Protein AF-A0A941JJJ1-F1 (afdb_monomer_lite)

Structure (mmCIF, N/CA/C/O backbone):
data_AF-A0A941JJJ1-F1
#
_entry.id   AF-A0A941JJJ1-F1
#
loop_
_atom_site.group_PDB
_atom_site.id
_atom_site.type_symbol
_atom_site.label_atom_id
_atom_site.label_alt_id
_atom_site.label_comp_id
_atom_site.label_asym_id
_atom_site.label_entity_id
_atom_site.label_seq_id
_atom_site.pdbx_PDB_ins_code
_atom_site.Cartn_x
_atom_site.Cartn_y
_atom_site.Cartn_z
_atom_site.occupancy
_atom_site.B_iso_or_equiv
_atom_site.auth_seq_id
_atom_site.auth_comp_id
_atom_site.auth_asym_id
_atom_site.auth_atom_id
_atom_site.pdbx_PDB_model_num
ATOM 1 N N . GLY A 1 1 ? 2.613 7.440 -1.102 1.00 81.19 1 GLY A N 1
ATOM 2 C CA . GLY A 1 1 ? 2.016 6.647 -0.008 1.00 81.19 1 GLY A CA 1
ATOM 3 C C . GLY A 1 1 ? 0.543 6.992 0.147 1.00 81.19 1 GLY A C 1
ATOM 4 O O . GLY A 1 1 ? 0.133 7.983 -0.453 1.00 81.19 1 GLY A O 1
ATOM 5 N N . PRO A 1 2 ? -0.233 6.206 0.914 1.00 95.19 2 PRO A N 1
ATOM 6 C CA . PRO A 1 2 ? -1.679 6.394 1.057 1.00 95.19 2 PRO A CA 1
ATOM 7 C C . PRO A 1 2 ? -2.075 7.770 1.618 1.00 95.19 2 PRO A C 1
ATOM 9 O O . PRO A 1 2 ? -1.376 8.307 2.488 1.00 95.19 2 PRO A O 1
ATOM 12 N N . THR A 1 3 ? -3.198 8.321 1.148 1.00 97.88 3 THR A N 1
ATOM 13 C CA . THR A 1 3 ? -3.783 9.579 1.643 1.00 97.88 3 THR A CA 1
ATOM 14 C C . THR A 1 3 ? -4.387 9.411 3.038 1.00 97.88 3 THR A C 1
ATOM 16 O O . THR A 1 3 ? -4.465 8.303 3.573 1.00 97.88 3 THR A O 1
ATOM 19 N N . ARG A 1 4 ? -4.807 10.518 3.662 1.00 98.19 4 ARG A N 1
ATOM 20 C CA . ARG A 1 4 ? -5.488 10.454 4.959 1.00 98.19 4 ARG A CA 1
ATOM 21 C C . ARG A 1 4 ? -6.831 9.735 4.839 1.00 98.19 4 ARG A C 1
ATOM 23 O O . ARG A 1 4 ? -7.095 8.829 5.614 1.00 98.19 4 ARG A O 1
ATOM 30 N N . GLU A 1 5 ? -7.595 10.045 3.802 1.00 98.38 5 GLU A N 1
ATOM 31 C CA . GLU A 1 5 ? -8.893 9.432 3.514 1.00 98.38 5 GLU A CA 1
ATOM 32 C C . GLU A 1 5 ? -8.764 7.917 3.299 1.00 98.38 5 GLU A C 1
ATOM 34 O O . GLU A 1 5 ? -9.578 7.147 3.797 1.00 98.38 5 GLU A O 1
ATOM 39 N N . GLN A 1 6 ? -7.706 7.470 2.612 1.00 98.62 6 GLN A N 1
ATOM 40 C CA . GLN A 1 6 ? -7.402 6.046 2.441 1.00 98.62 6 GLN A CA 1
ATOM 41 C C . GLN A 1 6 ? -7.055 5.362 3.771 1.00 98.62 6 GLN A C 1
ATOM 43 O O . GLN A 1 6 ? -7.522 4.255 4.031 1.00 98.62 6 GLN A O 1
ATOM 48 N N . LYS A 1 7 ? -6.253 6.016 4.625 1.00 98.62 7 LYS A N 1
ATOM 49 C CA . LYS A 1 7 ? -5.919 5.503 5.965 1.00 98.62 7 LYS A CA 1
ATOM 50 C C . LYS A 1 7 ? -7.156 5.388 6.845 1.00 98.62 7 LYS A C 1
ATOM 52 O O . LYS A 1 7 ? -7.289 4.388 7.542 1.00 98.62 7 LYS A O 1
ATOM 57 N N . ASP A 1 8 ? -8.051 6.365 6.789 1.00 98.56 8 ASP A N 1
ATOM 58 C CA . ASP A 1 8 ? -9.280 6.374 7.580 1.00 98.56 8 ASP A CA 1
ATOM 59 C C . ASP A 1 8 ? -10.270 5.306 7.075 1.00 98.56 8 ASP A C 1
ATOM 61 O O . ASP A 1 8 ? -10.874 4.591 7.872 1.00 98.56 8 ASP A O 1
ATOM 65 N N . ALA A 1 9 ? -10.368 5.110 5.754 1.00 98.50 9 ALA A N 1
ATOM 66 C CA . ALA A 1 9 ? -11.301 4.169 5.128 1.00 98.50 9 ALA A CA 1
ATOM 67 C C . ALA A 1 9 ? -11.070 2.689 5.482 1.00 98.50 9 ALA A C 1
ATOM 69 O O . ALA A 1 9 ? -11.986 1.878 5.326 1.00 98.50 9 ALA A O 1
ATOM 70 N N . VAL A 1 10 ? -9.869 2.320 5.932 1.00 98.62 10 VAL A N 1
ATOM 71 C CA . VAL A 1 10 ? -9.533 0.933 6.289 1.00 98.62 10 VAL A CA 1
ATOM 72 C C . VAL A 1 10 ? -9.648 0.636 7.785 1.00 98.62 10 VAL A C 1
ATOM 74 O O . VAL A 1 10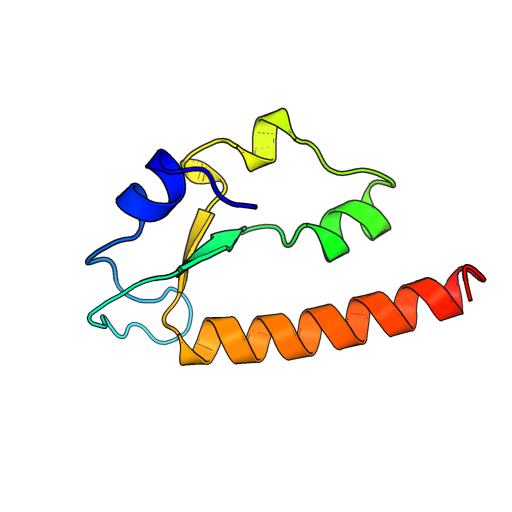 ? -9.600 -0.533 8.166 1.00 98.62 10 VAL A O 1
ATOM 77 N N . GLN A 1 11 ? -9.800 1.653 8.640 1.00 98.69 11 GLN A N 1
ATOM 78 C CA . GLN A 1 11 ? -9.857 1.436 10.088 1.00 98.69 11 GLN A CA 1
ATOM 79 C C . GLN A 1 11 ? -11.109 0.651 10.492 1.00 98.69 11 GLN A C 1
ATOM 81 O O . GLN A 1 11 ? -12.178 0.806 9.902 1.00 98.69 11 GLN A O 1
ATOM 86 N N . GLY A 1 12 ? -10.958 -0.225 11.491 1.00 98.25 12 GLY A N 1
ATOM 87 C CA . GLY A 1 12 ? -12.032 -1.092 11.987 1.00 98.25 12 GLY A CA 1
ATOM 88 C C . GLY A 1 12 ? -12.485 -2.188 11.013 1.00 98.25 12 GLY A C 1
ATOM 89 O O . GLY A 1 12 ? -13.410 -2.931 11.332 1.00 98.25 12 GLY A O 1
ATOM 90 N N . ARG A 1 13 ? -11.858 -2.314 9.835 1.00 98.56 13 ARG A N 1
ATOM 91 C CA . ARG A 1 13 ? -12.181 -3.353 8.847 1.00 98.56 13 ARG A CA 1
ATOM 92 C C . ARG A 1 13 ? -11.276 -4.582 9.008 1.00 98.56 13 ARG A C 1
ATOM 94 O O . ARG A 1 13 ? -10.100 -4.430 9.352 1.00 98.56 13 ARG A O 1
ATOM 101 N N . PRO A 1 14 ? -11.785 -5.798 8.744 1.00 98.69 14 PRO A N 1
ATOM 102 C CA . PRO A 1 14 ? -10.979 -7.014 8.824 1.00 98.69 14 PRO A CA 1
ATOM 103 C C . PRO A 1 14 ? -9.840 -6.969 7.809 1.00 98.69 14 PRO A C 1
ATOM 105 O O . PRO A 1 14 ? -10.023 -6.472 6.700 1.0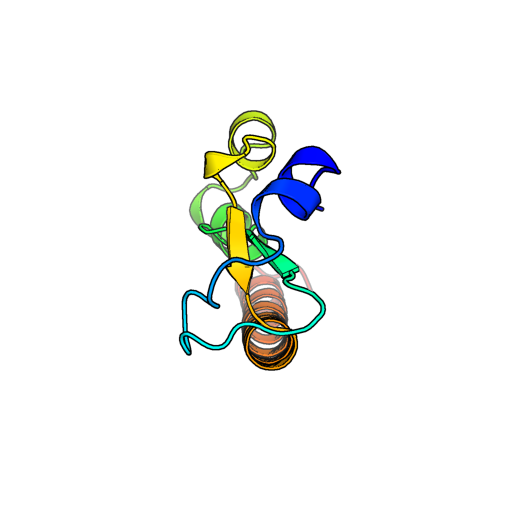0 98.69 14 PRO A O 1
ATOM 108 N N . CYS A 1 15 ? -8.669 -7.482 8.182 1.00 98.81 15 CYS A N 1
ATOM 109 C CA . CYS A 1 15 ? -7.565 -7.670 7.248 1.00 98.81 15 CYS A CA 1
ATOM 110 C C . CYS A 1 15 ? -8.016 -8.550 6.077 1.00 98.81 15 CYS A C 1
ATOM 112 O O . CYS A 1 15 ? -8.617 -9.598 6.298 1.00 98.81 15 CYS A O 1
ATOM 114 N N . VAL A 1 16 ? -7.711 -8.143 4.845 1.00 98.69 16 VAL A N 1
ATOM 115 C CA . VAL A 1 16 ? -8.115 -8.882 3.640 1.00 98.69 16 VAL A CA 1
ATOM 116 C C . VAL A 1 16 ? -7.485 -10.280 3.557 1.00 98.69 16 VAL A C 1
ATOM 118 O O . VAL A 1 16 ? -8.133 -11.197 3.065 1.00 98.69 16 VAL A O 1
ATOM 121 N N . ASP A 1 17 ? -6.274 -10.455 4.096 1.00 98.38 17 ASP A N 1
ATOM 122 C CA . ASP A 1 17 ? -5.534 -11.719 4.016 1.00 98.38 17 ASP A CA 1
ATOM 123 C C . ASP A 1 17 ? -5.915 -12.704 5.129 1.00 98.38 17 ASP A C 1
ATOM 125 O O . ASP A 1 17 ? -6.142 -13.884 4.875 1.00 98.38 17 ASP A O 1
ATOM 129 N N . CYS A 1 18 ? -5.975 -12.234 6.380 1.00 98.56 18 CYS A N 1
ATOM 130 C CA . CYS A 1 18 ? -6.147 -13.103 7.553 1.00 98.56 18 CYS A CA 1
ATOM 131 C C . CYS A 1 18 ? -7.446 -12.866 8.337 1.00 98.56 18 CYS A C 1
ATOM 133 O O . CYS A 1 18 ? -7.685 -13.520 9.348 1.00 98.56 18 CYS A O 1
ATOM 135 N N . GLY A 1 19 ? -8.281 -11.913 7.920 1.00 98.69 19 GLY A N 1
ATOM 136 C CA . GLY A 1 19 ? -9.566 -11.608 8.553 1.00 98.69 19 GLY A CA 1
ATOM 137 C C . GLY A 1 19 ? -9.485 -10.874 9.896 1.00 98.69 19 GLY A C 1
ATOM 138 O O . GLY A 1 19 ? -10.500 -10.356 10.357 1.00 98.69 19 GLY A O 1
ATOM 139 N N . VAL A 1 20 ? -8.310 -10.780 10.532 1.00 98.50 20 VAL A N 1
ATOM 140 C CA . VAL A 1 20 ? -8.199 -10.174 11.868 1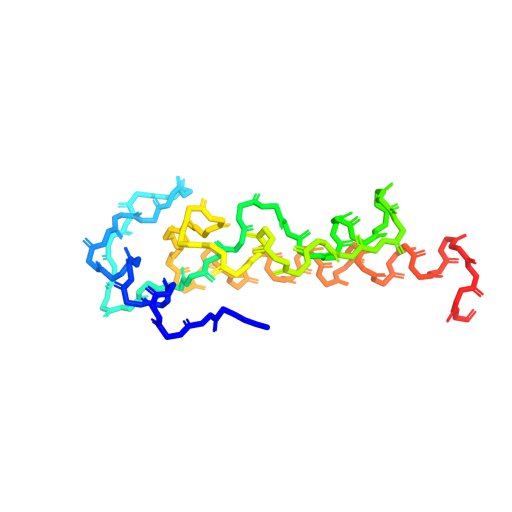.00 98.50 20 VAL A CA 1
ATOM 141 C C . VAL A 1 20 ? -8.444 -8.665 11.816 1.00 98.50 20 VAL A C 1
ATOM 143 O O . VAL A 1 20 ? -7.974 -7.965 10.912 1.00 98.50 20 VAL A O 1
ATOM 146 N N . VAL A 1 21 ? -9.135 -8.149 12.829 1.00 98.44 21 VAL A N 1
ATOM 147 C CA . VAL A 1 21 ? -9.224 -6.713 13.110 1.00 98.44 21 VAL A CA 1
ATOM 148 C C . VAL A 1 21 ? -8.234 -6.412 14.230 1.00 98.44 21 VAL A C 1
ATOM 150 O O . VAL A 1 21 ? -8.253 -7.085 15.257 1.00 98.44 21 VAL A O 1
ATOM 153 N N . THR A 1 22 ? -7.359 -5.428 14.031 1.00 97.81 22 THR A N 1
ATOM 154 C CA . THR A 1 22 ? -6.431 -4.952 15.068 1.00 97.81 22 THR A CA 1
ATOM 155 C C . THR A 1 22 ? -6.732 -3.498 15.427 1.00 97.81 22 THR A C 1
ATOM 157 O O . THR A 1 22 ? -7.529 -2.850 14.745 1.00 97.81 22 THR A O 1
ATOM 160 N N . ASP A 1 23 ? -6.055 -2.966 16.447 1.00 97.44 23 ASP A N 1
ATOM 161 C CA . ASP A 1 23 ? -6.166 -1.559 16.862 1.00 97.44 23 ASP A CA 1
ATOM 162 C C . ASP A 1 23 ? -5.854 -0.570 15.728 1.00 97.44 23 ASP A C 1
ATOM 164 O O . ASP A 1 23 ? -6.303 0.577 15.752 1.00 97.44 23 ASP A O 1
ATOM 168 N N . LYS A 1 24 ? -5.074 -0.999 14.727 1.00 97.94 24 LYS A N 1
ATOM 169 C CA . LYS A 1 24 ? -4.720 -0.179 13.572 1.00 97.94 24 LYS A CA 1
ATOM 170 C C . LYS A 1 24 ? -4.587 -1.016 12.311 1.00 97.94 24 LYS A C 1
ATOM 172 O O . LYS A 1 24 ? -3.660 -1.812 12.178 1.00 97.94 24 LYS A O 1
ATOM 177 N N . GLN A 1 25 ? -5.415 -0.701 11.322 1.00 98.62 25 GLN A N 1
ATOM 178 C CA . GLN A 1 25 ? -5.263 -1.257 9.983 1.00 98.62 25 GLN A CA 1
ATOM 179 C C . GLN A 1 25 ? -4.399 -0.354 9.105 1.00 98.62 25 GLN A C 1
ATOM 181 O O . GLN A 1 25 ? -4.421 0.876 9.203 1.00 98.62 25 GLN A O 1
ATOM 186 N N . ILE A 1 26 ? -3.612 -0.973 8.236 1.00 98.62 26 ILE A N 1
ATOM 187 C CA . ILE A 1 26 ? -2.794 -0.300 7.236 1.00 98.62 26 ILE A CA 1
ATOM 188 C C . ILE A 1 26 ? -3.586 -0.217 5.936 1.00 98.62 26 ILE A C 1
ATOM 190 O O . ILE A 1 26 ? -4.219 -1.186 5.520 1.00 98.62 26 ILE A O 1
ATOM 194 N N . ALA A 1 27 ? -3.559 0.960 5.311 1.00 98.69 27 ALA A N 1
ATOM 195 C CA . ALA A 1 27 ? -4.103 1.151 3.975 1.00 98.69 27 ALA A CA 1
ATOM 196 C C . ALA A 1 27 ? -3.114 0.575 2.965 1.00 98.69 27 ALA A C 1
ATOM 198 O O . ALA A 1 27 ? -2.145 1.242 2.599 1.00 98.69 27 ALA A O 1
ATOM 199 N N . ASP A 1 28 ? -3.346 -0.672 2.575 1.00 98.50 28 ASP A N 1
ATOM 200 C CA . ASP A 1 28 ? -2.534 -1.388 1.602 1.00 98.50 28 ASP A CA 1
ATOM 201 C C . ASP A 1 28 ? -3.056 -1.147 0.185 1.00 98.50 28 ASP A C 1
ATOM 203 O O . ASP A 1 28 ? -4.265 -1.144 -0.028 1.00 98.50 28 ASP A O 1
ATOM 207 N N . HIS A 1 29 ? -2.179 -0.927 -0.792 1.00 98.31 29 HIS A N 1
ATOM 208 C CA . HIS A 1 29 ? -2.596 -0.718 -2.180 1.00 98.31 29 HIS A CA 1
ATOM 209 C C . HIS A 1 29 ? -2.921 -2.060 -2.842 1.00 98.31 29 HIS A C 1
ATOM 211 O O . HIS A 1 29 ? -2.028 -2.874 -3.046 1.00 98.31 29 HIS A O 1
ATOM 217 N N . LYS A 1 30 ? -4.175 -2.245 -3.287 1.00 98.00 30 LYS A N 1
ATOM 218 C CA . LYS A 1 30 ? -4.652 -3.483 -3.945 1.00 98.00 30 LYS A CA 1
ATOM 219 C C . LYS A 1 30 ? -3.775 -3.916 -5.122 1.00 98.00 30 LYS A C 1
ATOM 221 O O . LYS A 1 30 ? -3.584 -5.104 -5.356 1.00 98.00 30 LYS A O 1
ATOM 226 N N . LYS A 1 31 ? -3.269 -2.942 -5.887 1.00 97.12 31 LYS A N 1
ATOM 227 C CA . LYS A 1 31 ? -2.200 -3.139 -6.873 1.00 97.12 31 LYS A CA 1
ATOM 228 C C . LYS A 1 31 ? -0.930 -2.504 -6.300 1.00 97.12 31 LYS A C 1
ATOM 230 O O . LYS A 1 31 ? -0.833 -1.273 -6.336 1.00 97.12 31 LYS A O 1
ATOM 235 N N . PRO A 1 32 ? 0.033 -3.297 -5.797 1.00 97.19 32 PRO A N 1
ATOM 236 C CA . PRO A 1 32 ? 1.258 -2.756 -5.229 1.00 97.19 32 PRO A CA 1
ATOM 237 C C . PRO A 1 32 ? 1.996 -1.841 -6.210 1.00 97.19 32 PRO A C 1
ATOM 239 O O . PRO A 1 32 ? 2.208 -2.202 -7.369 1.00 97.19 32 PRO A O 1
ATOM 242 N N . LEU A 1 33 ? 2.433 -0.670 -5.737 1.00 96.94 33 LEU A N 1
ATOM 243 C CA . LEU A 1 33 ? 3.065 0.350 -6.586 1.00 96.94 33 LEU A CA 1
ATOM 244 C C . LEU A 1 33 ? 4.324 -0.164 -7.297 1.00 96.94 33 LEU A C 1
ATOM 246 O O . LEU A 1 33 ? 4.535 0.142 -8.467 1.00 96.94 33 LEU A O 1
ATOM 250 N N . VAL A 1 34 ? 5.146 -0.973 -6.620 1.00 97.50 34 VAL A N 1
ATOM 251 C CA . VAL A 1 34 ? 6.356 -1.546 -7.234 1.00 97.50 34 VAL A CA 1
ATOM 252 C C . VAL A 1 34 ? 6.012 -2.508 -8.373 1.00 97.50 34 VAL A C 1
ATOM 254 O O . VAL A 1 34 ? 6.695 -2.517 -9.391 1.00 97.50 34 VAL A O 1
ATOM 257 N N . VAL A 1 35 ? 4.930 -3.278 -8.238 1.00 97.94 35 VAL A N 1
ATOM 258 C CA . VAL A 1 35 ? 4.463 -4.189 -9.289 1.00 97.94 35 VAL A CA 1
ATOM 259 C C . VAL A 1 35 ? 3.916 -3.384 -10.460 1.00 97.94 35 VAL A C 1
ATOM 261 O O . VAL A 1 35 ? 4.308 -3.621 -11.595 1.00 97.94 35 VAL A O 1
ATOM 264 N N . GLU A 1 36 ? 3.067 -2.389 -10.195 1.00 98.06 36 GLU A N 1
ATOM 265 C CA . GLU A 1 36 ? 2.540 -1.506 -11.237 1.00 98.06 36 GLU A CA 1
ATOM 266 C C . GLU A 1 36 ? 3.649 -0.814 -12.034 1.00 98.06 36 GLU A C 1
ATOM 268 O O . GLU A 1 36 ? 3.597 -0.816 -13.259 1.00 98.06 36 GLU A O 1
ATOM 273 N N . TYR A 1 37 ? 4.683 -0.306 -11.361 1.00 97.50 37 TYR A N 1
ATOM 274 C CA . TYR A 1 37 ? 5.811 0.338 -12.025 1.00 97.50 37 TYR A CA 1
ATOM 275 C C . TYR A 1 37 ? 6.517 -0.594 -13.016 1.00 97.50 37 TYR A C 1
ATOM 277 O O . TYR A 1 37 ? 6.795 -0.184 -14.137 1.00 97.50 37 TYR A O 1
ATOM 285 N N . TYR A 1 38 ? 6.785 -1.845 -12.638 1.00 97.50 38 TYR A N 1
ATOM 286 C CA . TYR A 1 38 ? 7.474 -2.781 -13.531 1.00 97.50 38 TYR A CA 1
ATOM 287 C C . TYR A 1 38 ? 6.577 -3.392 -14.611 1.00 97.50 38 TYR A C 1
ATOM 289 O O . TYR A 1 38 ? 7.098 -3.817 -15.638 1.00 97.50 38 TYR A O 1
ATOM 297 N N . VAL A 1 39 ? 5.258 -3.436 -14.407 1.00 96.62 39 VAL A N 1
ATOM 298 C CA . VAL A 1 39 ? 4.308 -3.915 -15.425 1.00 96.62 39 VAL A CA 1
ATOM 299 C C . VAL A 1 39 ? 4.002 -2.823 -16.452 1.00 96.62 39 VAL A C 1
ATOM 301 O O . VAL A 1 39 ? 4.041 -3.084 -17.650 1.00 96.62 39 VAL A O 1
ATOM 304 N N . ASP A 1 40 ? 3.732 -1.599 -15.995 1.00 96.44 40 ASP A N 1
ATOM 305 C CA . ASP A 1 40 ? 3.225 -0.511 -16.842 1.00 96.44 40 ASP A CA 1
ATOM 306 C C . ASP A 1 40 ? 4.306 0.532 -17.193 1.00 96.44 40 ASP A C 1
ATOM 308 O O . ASP A 1 40 ? 4.056 1.472 -17.949 1.00 96.44 40 ASP A O 1
ATOM 312 N N . GLY A 1 41 ? 5.500 0.425 -16.602 1.00 96.75 41 GLY A N 1
ATOM 313 C CA . GLY A 1 41 ? 6.588 1.406 -16.714 1.00 96.75 41 GLY A CA 1
ATOM 314 C C . GLY A 1 41 ? 6.386 2.680 -15.880 1.00 96.75 41 GLY A C 1
ATOM 315 O O . GLY A 1 41 ? 7.262 3.545 -15.848 1.00 96.75 41 GLY A O 1
ATOM 316 N N . LYS A 1 42 ? 5.233 2.833 -15.218 1.00 97.12 42 LYS A N 1
ATOM 317 C CA . LYS A 1 42 ? 4.867 3.991 -14.389 1.00 97.12 42 LYS A CA 1
ATOM 318 C C . LYS A 1 42 ? 3.750 3.637 -13.411 1.00 97.12 42 LYS A C 1
ATOM 320 O O . LYS A 1 42 ? 3.025 2.675 -13.623 1.00 97.12 42 LYS A O 1
ATOM 325 N N . ASN A 1 43 ? 3.561 4.465 -12.387 1.00 97.75 43 ASN A N 1
ATOM 326 C CA . ASN A 1 43 ? 2.384 4.392 -11.522 1.00 97.75 43 ASN A CA 1
ATOM 327 C C . ASN A 1 43 ? 1.275 5.324 -12.007 1.00 97.75 43 ASN A C 1
ATOM 329 O O . ASN A 1 43 ? 1.533 6.483 -12.338 1.00 97.75 43 ASN A O 1
ATOM 333 N N . ASP A 1 44 ? 0.033 4.846 -11.977 1.00 97.19 44 ASP A N 1
ATOM 334 C CA . ASP A 1 44 ? -1.143 5.688 -12.189 1.00 97.19 44 ASP A CA 1
ATOM 335 C C . ASP A 1 44 ? -1.500 6.392 -10.873 1.00 97.19 44 ASP A C 1
ATOM 337 O O . ASP A 1 44 ? -2.237 5.880 -10.030 1.00 97.19 44 ASP A O 1
ATOM 341 N N . VAL A 1 45 ? -0.930 7.580 -10.668 1.00 96.31 45 VAL A N 1
ATOM 342 C CA . VAL A 1 45 ? -1.092 8.339 -9.419 1.00 96.31 45 VAL A CA 1
ATOM 343 C C . VAL A 1 45 ? -2.553 8.708 -9.160 1.00 96.31 45 VAL A C 1
ATOM 345 O O . VAL A 1 45 ? -2.983 8.687 -8.006 1.00 96.31 45 VAL A O 1
ATOM 348 N N . GLU A 1 46 ? -3.325 9.034 -10.197 1.00 96.06 46 GLU A N 1
ATOM 349 C CA . GLU A 1 46 ? -4.733 9.402 -10.035 1.00 96.06 46 GLU A CA 1
ATOM 350 C C . GLU A 1 46 ? -5.544 8.218 -9.529 1.00 96.06 46 GLU A C 1
ATOM 352 O O . GLU A 1 46 ? -6.308 8.354 -8.571 1.00 96.06 46 GLU A O 1
ATOM 357 N N . LYS A 1 47 ? -5.331 7.038 -10.116 1.00 96.56 47 LYS A N 1
ATOM 358 C CA . LYS A 1 47 ? -5.962 5.799 -9.669 1.00 96.56 47 LYS A CA 1
ATOM 359 C C . LYS A 1 47 ? -5.515 5.415 -8.262 1.00 96.56 47 LYS A C 1
ATOM 361 O O . LYS A 1 47 ? -6.359 5.130 -7.419 1.00 96.56 47 LYS A O 1
ATOM 366 N N . GLN A 1 48 ? -4.218 5.474 -7.969 1.00 96.81 48 GLN A N 1
ATOM 367 C CA . GLN A 1 48 ? -3.646 5.042 -6.687 1.00 96.81 48 GLN A CA 1
ATOM 368 C C . GLN A 1 48 ? -4.041 5.926 -5.491 1.00 96.81 48 GLN A C 1
ATOM 370 O O . GLN A 1 48 ? -3.879 5.519 -4.337 1.00 96.81 48 GLN A O 1
ATOM 375 N N . ARG A 1 49 ? -4.564 7.134 -5.735 1.00 97.06 49 ARG A N 1
ATOM 376 C CA . ARG A 1 49 ? -5.084 8.040 -4.694 1.00 97.06 49 ARG A CA 1
ATOM 377 C C . ARG A 1 49 ? -6.567 7.843 -4.387 1.00 97.06 49 ARG A C 1
ATOM 379 O O . ARG A 1 49 ? -7.058 8.428 -3.423 1.00 97.06 49 ARG A O 1
ATOM 386 N N . ARG A 1 50 ? -7.290 7.047 -5.176 1.00 98.00 50 ARG A N 1
ATOM 387 C CA . ARG A 1 50 ? -8.710 6.781 -4.930 1.00 98.00 50 ARG A CA 1
ATOM 388 C C . ARG A 1 50 ? -8.883 5.891 -3.703 1.00 98.00 50 ARG A C 1
ATOM 390 O O . ARG A 1 50 ? -8.060 5.018 -3.431 1.00 98.00 50 ARG A O 1
ATOM 397 N N . ILE A 1 51 ? -9.965 6.093 -2.957 1.00 98.25 51 ILE A N 1
ATOM 398 C CA . ILE A 1 51 ? -10.257 5.298 -1.752 1.00 98.25 51 ILE A CA 1
ATOM 399 C C . ILE A 1 51 ? -10.398 3.806 -2.090 1.00 98.25 51 ILE A C 1
ATOM 401 O O . ILE A 1 51 ? -9.972 2.953 -1.319 1.00 98.25 51 ILE A O 1
ATOM 405 N N . ASP A 1 52 ? -10.937 3.475 -3.263 1.00 97.69 52 ASP A N 1
ATOM 406 C CA . ASP A 1 52 ? -11.111 2.095 -3.720 1.00 97.69 52 ASP A CA 1
ATOM 407 C C . ASP A 1 52 ? -9.803 1.405 -4.145 1.00 97.69 52 ASP A C 1
ATOM 409 O O . ASP A 1 52 ? -9.803 0.182 -4.312 1.00 97.69 52 ASP A O 1
ATOM 413 N N . ALA A 1 53 ? -8.695 2.143 -4.273 1.00 98.25 53 ALA A N 1
ATOM 414 C CA . ALA A 1 53 ? -7.377 1.593 -4.586 1.00 98.25 53 ALA A CA 1
ATOM 415 C C . ALA A 1 53 ? -6.706 0.909 -3.387 1.00 98.25 53 ALA A C 1
ATOM 417 O O . ALA A 1 53 ? -5.722 0.193 -3.579 1.00 98.25 53 ALA A O 1
ATOM 418 N N . VAL A 1 54 ? -7.227 1.106 -2.169 1.00 98.69 54 VAL A N 1
ATOM 419 C CA . VAL A 1 54 ? -6.682 0.493 -0.954 1.00 98.69 54 VAL A CA 1
ATOM 420 C C . VAL A 1 54 ? -7.592 -0.577 -0.358 1.00 98.69 54 VAL A C 1
ATOM 422 O O . VAL A 1 54 ? -8.800 -0.619 -0.602 1.00 98.69 54 VAL A O 1
ATOM 425 N N . GLN A 1 55 ? -6.991 -1.456 0.433 1.00 98.69 55 GLN A N 1
ATOM 426 C CA . GLN A 1 55 ? -7.625 -2.525 1.191 1.00 98.69 55 GLN A CA 1
ATOM 427 C C . GLN A 1 55 ? -7.068 -2.567 2.625 1.00 98.69 55 GLN A C 1
ATOM 429 O O . GLN A 1 55 ? -5.951 -2.102 2.866 1.00 98.69 55 GLN A O 1
ATOM 434 N N . PRO A 1 56 ? -7.841 -3.075 3.600 1.00 98.75 56 PRO A N 1
ATOM 435 C CA . PRO A 1 56 ? -7.381 -3.195 4.979 1.00 98.75 56 PRO A CA 1
ATOM 436 C C . PRO A 1 56 ? -6.359 -4.326 5.143 1.00 98.75 56 PRO A C 1
ATOM 438 O O . PRO A 1 56 ? -6.655 -5.484 4.856 1.00 98.75 56 PRO A O 1
ATOM 441 N N . HIS A 1 57 ? -5.183 -4.011 5.683 1.00 98.75 57 HIS A N 1
ATOM 442 C CA . HIS A 1 57 ? -4.208 -4.991 6.175 1.00 98.75 57 HIS A CA 1
ATOM 443 C C . HIS A 1 57 ? -3.996 -4.847 7.683 1.00 98.75 57 HIS A C 1
ATOM 445 O O . HIS A 1 57 ? -3.989 -3.732 8.203 1.00 98.75 57 HIS A O 1
ATOM 451 N N . CYS A 1 58 ? -3.755 -5.956 8.386 1.00 98.75 58 CYS A N 1
ATOM 452 C CA . CYS A 1 58 ? -3.160 -5.897 9.721 1.00 98.75 58 CYS A CA 1
ATOM 453 C C . CYS A 1 58 ? -1.655 -5.584 9.616 1.00 98.75 58 CYS A C 1
ATOM 455 O O . CYS A 1 58 ? -1.049 -5.713 8.547 1.00 98.75 58 CYS A O 1
ATOM 457 N N . LEU A 1 59 ? -1.032 -5.193 10.732 1.00 98.19 59 LEU A N 1
ATOM 458 C CA . LEU A 1 59 ? 0.403 -4.881 10.771 1.00 98.19 59 LEU A CA 1
ATOM 459 C C . LEU A 1 59 ? 1.282 -6.057 10.316 1.00 98.19 59 LEU A C 1
ATOM 461 O O . LEU A 1 59 ? 2.230 -5.837 9.565 1.00 98.19 59 LEU A O 1
ATOM 465 N N . THR A 1 60 ? 0.954 -7.287 10.720 1.00 98.44 60 THR A N 1
ATOM 466 C CA . THR A 1 60 ? 1.733 -8.489 10.378 1.00 98.44 60 THR A CA 1
ATOM 467 C C . THR A 1 60 ? 1.716 -8.767 8.875 1.00 98.44 60 THR A C 1
ATOM 469 O O . THR A 1 60 ? 2.773 -8.765 8.250 1.00 98.44 60 THR A O 1
ATOM 472 N N . CYS A 1 61 ? 0.532 -8.902 8.267 1.00 98.69 61 CYS A N 1
ATOM 473 C CA . CYS A 1 61 ? 0.414 -9.162 6.828 1.00 98.69 61 CYS A CA 1
ATOM 474 C C . CYS A 1 61 ? 0.968 -7.999 5.991 1.00 98.69 61 CYS A C 1
ATOM 476 O O . CYS A 1 61 ? 1.581 -8.218 4.950 1.00 98.69 61 CYS A O 1
ATOM 478 N N . SER A 1 62 ? 0.815 -6.747 6.447 1.00 98.38 62 SER A N 1
ATOM 479 C CA . SER A 1 62 ? 1.44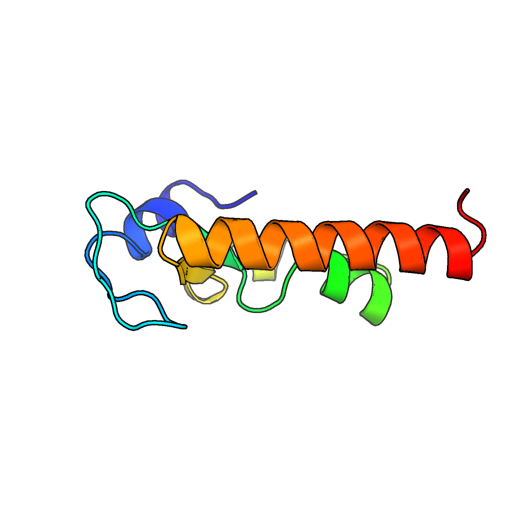3 -5.591 5.789 1.00 98.38 62 SER A CA 1
ATOM 480 C C . SER A 1 62 ? 2.977 -5.675 5.801 1.00 98.38 62 SER A C 1
ATOM 482 O O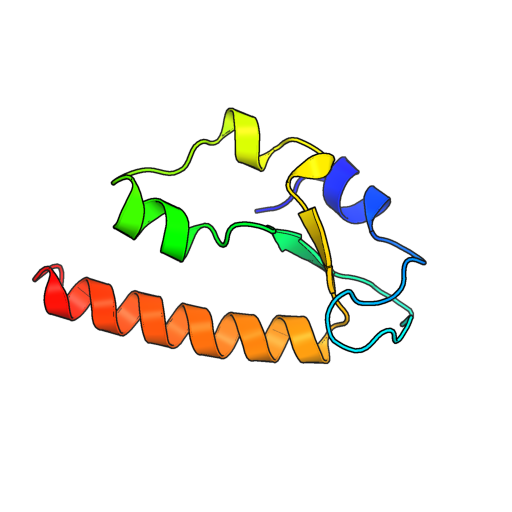 . SER A 1 62 ? 3.609 -5.407 4.779 1.00 98.38 62 SER A O 1
ATOM 484 N N . ALA A 1 63 ? 3.588 -6.076 6.921 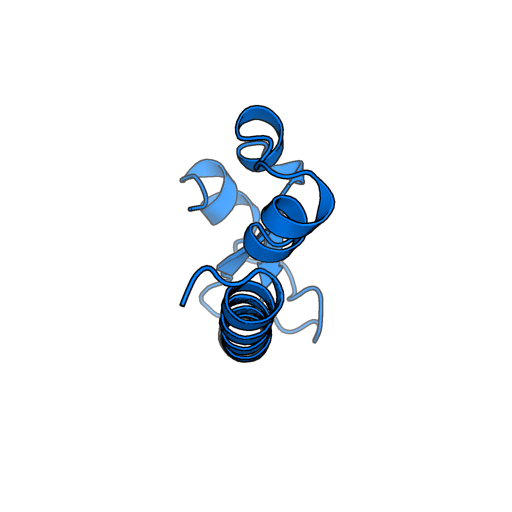1.00 98.50 63 ALA A N 1
ATOM 485 C CA . ALA A 1 63 ? 5.038 -6.235 7.022 1.00 98.50 63 ALA A CA 1
ATOM 486 C C . ALA A 1 63 ? 5.562 -7.387 6.148 1.00 98.50 63 ALA A C 1
ATOM 488 O O . ALA A 1 63 ? 6.569 -7.223 5.456 1.00 98.50 63 ALA A O 1
ATOM 489 N N . GLU A 1 64 ? 4.864 -8.525 6.135 1.00 98.69 64 GLU A N 1
ATOM 490 C CA . GLU A 1 64 ? 5.194 -9.674 5.283 1.00 98.69 64 GLU A CA 1
ATOM 491 C C . GLU A 1 64 ? 5.148 -9.302 3.797 1.00 98.69 64 GLU A C 1
ATOM 493 O O . GLU A 1 64 ? 6.131 -9.505 3.075 1.00 98.69 64 GLU A O 1
ATOM 498 N N . GLN A 1 65 ? 4.050 -8.677 3.354 1.00 98.44 65 GLN A N 1
ATOM 499 C CA . GLN A 1 65 ? 3.903 -8.207 1.978 1.00 98.44 65 GLN A CA 1
ATOM 500 C C . GLN A 1 65 ? 4.999 -7.187 1.626 1.00 98.44 65 GLN A C 1
ATOM 502 O O . GLN A 1 65 ? 5.639 -7.296 0.580 1.00 98.44 65 GLN A O 1
ATOM 507 N N . GLY A 1 66 ? 5.293 -6.235 2.519 1.00 98.12 66 GLY A N 1
ATOM 508 C CA . GLY A 1 66 ? 6.367 -5.258 2.328 1.00 98.12 66 GLY A CA 1
ATOM 509 C C . GLY A 1 66 ? 7.748 -5.901 2.151 1.00 98.12 66 GLY A C 1
ATOM 510 O O . GLY A 1 66 ? 8.520 -5.476 1.288 1.00 98.12 66 GLY A O 1
ATOM 511 N N . GLY A 1 67 ? 8.051 -6.960 2.907 1.00 98.38 67 GLY A N 1
ATOM 512 C CA . GLY A 1 67 ? 9.285 -7.734 2.759 1.00 98.38 67 GLY A CA 1
ATOM 513 C C . GLY A 1 67 ? 9.397 -8.415 1.391 1.00 98.38 67 GLY A C 1
ATOM 514 O O . GLY A 1 67 ? 10.428 -8.295 0.719 1.00 98.38 67 GLY A O 1
ATOM 515 N N . GLN A 1 68 ? 8.320 -9.069 0.948 1.00 98.56 68 GLN A N 1
ATOM 516 C CA . GLN A 1 68 ? 8.240 -9.728 -0.361 1.00 98.56 68 GLN A CA 1
ATOM 517 C C . GLN A 1 68 ? 8.365 -8.722 -1.513 1.00 98.56 68 GLN A C 1
ATOM 519 O O . GLN A 1 68 ? 9.182 -8.904 -2.416 1.00 98.56 68 GLN A O 1
ATOM 524 N N . LEU A 1 69 ? 7.615 -7.619 -1.458 1.00 98.25 69 LEU A N 1
ATOM 525 C CA . LEU A 1 69 ? 7.636 -6.557 -2.467 1.00 98.25 69 LEU A CA 1
ATOM 526 C C . LEU A 1 69 ? 8.981 -5.826 -2.515 1.00 98.25 69 LEU A C 1
ATOM 528 O O . LEU A 1 69 ? 9.444 -5.451 -3.592 1.00 98.25 69 LEU A O 1
ATOM 532 N N . GLY A 1 70 ? 9.646 -5.661 -1.370 1.00 98.00 70 GLY A N 1
ATOM 533 C CA . GLY A 1 70 ? 11.005 -5.133 -1.310 1.00 98.00 70 GLY A CA 1
ATOM 534 C C . GLY A 1 70 ? 12.020 -6.059 -1.985 1.00 98.00 70 GLY A C 1
ATOM 535 O O . GLY A 1 70 ? 12.881 -5.587 -2.729 1.00 98.00 70 GLY A O 1
ATOM 536 N N . ALA A 1 71 ? 11.916 -7.374 -1.764 1.00 98.50 71 ALA A N 1
ATOM 537 C CA . ALA A 1 71 ? 12.751 -8.362 -2.449 1.00 98.50 71 ALA A CA 1
ATOM 538 C C . ALA A 1 71 ? 12.486 -8.387 -3.962 1.00 98.50 71 ALA A C 1
ATOM 540 O O . ALA A 1 71 ? 13.439 -8.348 -4.741 1.00 98.50 71 ALA A O 1
ATOM 541 N N . PHE A 1 72 ? 11.214 -8.360 -4.369 1.00 98.19 72 PHE A N 1
ATOM 542 C CA . PHE A 1 72 ? 10.807 -8.231 -5.767 1.00 98.19 72 PHE A CA 1
ATOM 543 C C . PHE A 1 72 ? 11.407 -6.977 -6.410 1.00 98.19 72 PHE A C 1
ATOM 545 O O . PHE A 1 72 ? 12.071 -7.072 -7.437 1.00 98.19 72 PHE A O 1
ATOM 552 N N . GLY A 1 73 ? 11.261 -5.809 -5.778 1.00 97.88 73 GLY A N 1
ATOM 553 C CA . GLY A 1 73 ? 11.794 -4.552 -6.299 1.00 97.88 73 GLY A CA 1
ATOM 554 C C . GLY A 1 73 ? 13.303 -4.599 -6.548 1.00 97.88 73 GLY A C 1
ATOM 555 O O . GLY A 1 73 ? 13.750 -4.160 -7.607 1.00 97.88 73 GLY A O 1
ATOM 556 N N . ARG A 1 74 ? 14.079 -5.180 -5.619 1.00 98.00 74 ARG A N 1
ATOM 557 C CA . ARG A 1 74 ? 15.528 -5.399 -5.795 1.00 98.00 74 ARG A CA 1
ATOM 558 C C . ARG A 1 74 ? 15.828 -6.348 -6.956 1.00 98.00 74 ARG A C 1
ATOM 560 O O . ARG A 1 74 ? 16.663 -6.037 -7.799 1.00 98.00 74 ARG A O 1
ATOM 567 N N . ALA A 1 75 ? 15.123 -7.476 -7.038 1.00 98.12 75 ALA A N 1
ATOM 568 C CA . ALA A 1 75 ? 15.310 -8.440 -8.121 1.00 98.12 75 ALA A CA 1
ATOM 569 C C . ALA A 1 75 ? 15.029 -7.822 -9.501 1.00 98.12 75 ALA A C 1
ATOM 571 O O . ALA A 1 75 ? 15.811 -8.013 -10.430 1.00 98.12 75 ALA A O 1
ATOM 572 N N . MET A 1 76 ? 13.963 -7.029 -9.621 1.00 98.19 76 MET A N 1
ATOM 573 C CA . MET A 1 76 ? 13.608 -6.359 -10.872 1.00 98.19 76 MET A CA 1
ATOM 574 C C . MET A 1 76 ? 14.617 -5.272 -11.263 1.00 98.19 76 MET A C 1
ATOM 576 O O . MET A 1 76 ? 14.970 -5.180 -12.436 1.00 98.19 76 MET A O 1
ATOM 580 N N . ARG A 1 77 ? 15.141 -4.492 -10.300 1.00 97.25 77 ARG A N 1
ATOM 581 C CA . ARG A 1 77 ? 16.209 -3.507 -10.570 1.00 97.25 77 ARG A CA 1
ATOM 582 C C . ARG A 1 77 ? 17.427 -4.176 -11.197 1.00 97.25 77 ARG A C 1
ATOM 584 O O . ARG A 1 77 ? 17.915 -3.709 -12.222 1.00 97.25 77 ARG A O 1
ATOM 591 N N . LYS A 1 78 ? 17.868 -5.294 -10.615 1.00 97.75 78 LYS A N 1
ATOM 592 C CA . LYS A 1 78 ? 18.977 -6.094 -11.139 1.00 97.75 78 LYS A CA 1
ATOM 593 C C . LYS A 1 78 ? 18.667 -6.672 -12.521 1.00 97.75 78 LYS A C 1
ATOM 595 O O . LYS A 1 78 ? 19.514 -6.615 -13.403 1.00 97.75 78 LYS A O 1
ATOM 600 N N . PHE A 1 79 ? 17.464 -7.212 -12.720 1.00 96.81 79 PHE A N 1
ATOM 601 C CA . PHE A 1 79 ? 17.047 -7.791 -14.001 1.00 96.81 79 PHE A CA 1
ATOM 602 C C . PHE A 1 79 ? 17.083 -6.771 -15.148 1.00 96.81 79 PHE A C 1
ATOM 604 O O . PHE A 1 79 ? 17.556 -7.090 -16.234 1.00 96.81 79 PHE A O 1
ATOM 611 N N . PHE A 1 80 ? 16.630 -5.541 -14.898 1.00 96.00 80 PHE A N 1
ATOM 612 C CA . PHE A 1 80 ? 16.629 -4.462 -15.889 1.00 96.00 80 PHE A CA 1
ATOM 613 C C . PHE A 1 80 ? 17.950 -3.677 -15.975 1.00 96.00 80 PHE A C 1
ATOM 615 O O . PHE A 1 80 ? 18.052 -2.763 -16.790 1.00 96.00 80 PHE A O 1
ATOM 622 N N . GLY A 1 81 ? 18.962 -4.018 -15.168 1.00 95.69 81 GLY A N 1
ATOM 623 C CA . GLY A 1 81 ? 20.269 -3.352 -15.193 1.00 95.69 81 GLY A CA 1
ATOM 624 C C . GLY A 1 81 ? 20.274 -1.939 -14.597 1.00 95.69 81 GLY A C 1
ATOM 625 O O . GLY A 1 81 ? 21.047 -1.093 -15.035 1.00 95.69 81 GLY A O 1
ATOM 626 N N . PHE A 1 82 ? 19.406 -1.658 -13.620 1.00 92.94 82 PHE A N 1
ATOM 627 C CA . PHE A 1 82 ? 19.374 -0.386 -12.875 1.00 92.94 82 PHE A CA 1
ATOM 628 C C . PHE A 1 82 ? 20.296 -0.372 -11.637 1.00 92.94 82 PHE A C 1
ATOM 630 O O . PHE A 1 82 ? 20.203 0.538 -10.804 1.00 92.94 82 PHE A O 1
ATOM 637 N N . GLU A 1 83 ? 21.118 -1.408 -11.471 1.00 68.12 83 GLU A N 1
ATOM 638 C CA . GLU A 1 83 ? 22.106 -1.602 -10.400 1.00 68.12 83 GLU A CA 1
ATOM 639 C C . GLU A 1 83 ? 23.490 -1.874 -10.982 1.00 68.12 83 GLU A C 1
ATOM 641 O O . GLU A 1 83 ? 23.562 -2.610 -11.993 1.00 68.12 83 GLU A O 1
#

Radius of gyration: 13.76 Å; chains: 1; bounding box: 34×24×34 Å

pLDDT: mean 97.3, std 3.83, range [68.12, 98.81]

Secondary structure (DSSP, 8-state):
---HHHHHHTTTSPPTTT----S--EEEESS-HHHHHHHHSS--HHHHTSGGGEEEE-HHHHHHHHHHHHHHHHHHHHHTT--

Foldseek 3Di:
DEDPLLQVLQAPFAAPPPRDHDNGWDFAFPQHQLNCCLVVVHDPPVLCHDSVRTYTHDPVVVVVVVVVSVVVSVVVCVVVVVD

Sequence (83 aa):
GPTREQKDAVQGRPCVDCGVVTDKQIADHKKPLVVEYYVDGKNDVEKQRRIDAVQPHCLTCSAEQGGQLGAFGRAMRKFFGFE